Protein AF-A0A962QCI2-F1 (afdb_monomer_lite)

Radius of gyration: 25.53 Å; chains: 1; bounding box: 60×17×74 Å

Secondary structure (DSSP, 8-state):
------------S-------HHHHHHHHHHHHHHHHHHHHHHHHHHHTT-S-HHHHHHHHHHHHHHHHH---TT--

Sequence (76 aa):
SFPRRRESRNVQGAAKCRKPIRVMYQNIERNNFNVRTWIKRLVRIMSCFSKSELMHNTVIGLLINQIEFKRDIHAI

pLDDT: mean 72.91, std 16.8, range [35.81, 92.38]

Foldseek 3Di:
DDDDDPDDPPPPVDPPPPDPPVVVVVVVVVVVVVVVVVLVVQLVVLVVPDPDPVVSVVVSVQVCCCPVVVDNPVPD

Structure (mmCIF, N/CA/C/O backbone):
data_AF-A0A962QCI2-F1
#
_entry.id   AF-A0A962QCI2-F1
#
loop_
_atom_site.group_PDB
_atom_site.id
_atom_site.type_symbol
_atom_site.label_atom_id
_atom_site.label_alt_id
_atom_site.label_comp_id
_atom_site.label_asym_id
_atom_site.label_entity_id
_atom_site.label_seq_id
_atom_site.pdbx_PDB_ins_code
_atom_site.Cartn_x
_atom_site.Cartn_y
_atom_site.Cartn_z
_atom_site.occupancy
_atom_site.B_iso_or_equiv
_atom_site.auth_seq_id
_atom_site.auth_comp_id
_atom_site.auth_asym_id
_atom_site.auth_atom_id
_atom_site.pdbx_PDB_model_num
ATOM 1 N N . SER A 1 1 ? -45.155 -6.327 54.476 1.00 46.28 1 SER A N 1
ATOM 2 C CA . SER A 1 1 ? -45.750 -6.673 53.170 1.00 46.28 1 SER A CA 1
ATOM 3 C C . SER A 1 1 ? -45.997 -5.408 52.374 1.00 46.28 1 SER A C 1
ATOM 5 O O . SER A 1 1 ? -46.738 -4.584 52.873 1.00 46.28 1 SER A O 1
ATOM 7 N N . PHE A 1 2 ? -45.318 -5.231 51.233 1.00 35.81 2 PHE A N 1
ATOM 8 C CA . PHE A 1 2 ? -45.712 -4.476 50.021 1.00 35.81 2 PHE A CA 1
ATOM 9 C C . PHE A 1 2 ? -44.472 -4.423 49.096 1.00 35.81 2 PHE A C 1
ATOM 11 O O . PHE A 1 2 ? -43.481 -3.786 49.456 1.00 35.81 2 PHE A O 1
ATOM 18 N N . PRO A 1 3 ? -44.456 -5.127 47.949 1.00 45.75 3 PRO A N 1
ATOM 19 C CA . PRO A 1 3 ? -43.279 -5.205 47.088 1.00 45.75 3 PRO A CA 1
ATOM 20 C C . PRO A 1 3 ? -43.264 -4.029 46.099 1.00 45.75 3 PRO A C 1
ATOM 22 O O . PRO A 1 3 ? -44.208 -3.852 45.330 1.00 45.75 3 PRO A 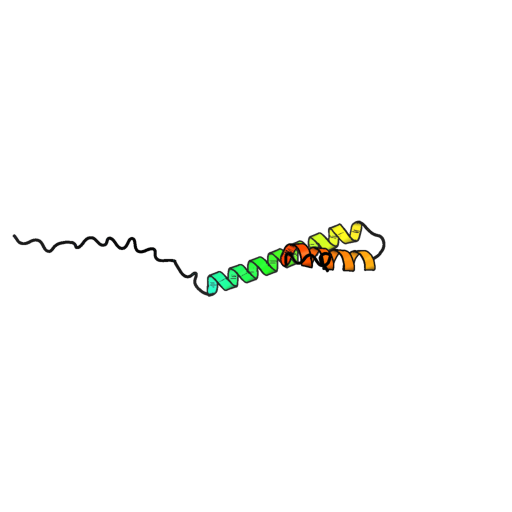O 1
ATOM 25 N N . ARG A 1 4 ? -42.182 -3.235 46.055 1.00 46.31 4 ARG A N 1
ATOM 26 C CA . ARG A 1 4 ? -41.940 -2.352 44.901 1.00 46.31 4 ARG A CA 1
ATOM 27 C C . ARG A 1 4 ? -41.373 -3.189 43.760 1.00 46.31 4 ARG A C 1
ATOM 29 O O . ARG A 1 4 ? -40.274 -3.733 43.860 1.00 46.31 4 ARG A O 1
ATOM 36 N N . ARG A 1 5 ? -42.174 -3.293 42.699 1.00 38.34 5 ARG A N 1
ATOM 37 C CA . ARG A 1 5 ? -41.850 -3.884 41.398 1.00 38.34 5 ARG A CA 1
ATOM 38 C C . ARG A 1 5 ? -40.437 -3.485 40.959 1.00 38.34 5 ARG A C 1
ATOM 40 O O . ARG A 1 5 ? -40.153 -2.304 40.783 1.00 38.34 5 ARG A O 1
ATOM 47 N N . ARG A 1 6 ? -39.564 -4.473 40.735 1.00 40.53 6 ARG A N 1
ATOM 48 C CA . ARG A 1 6 ? -38.435 -4.301 39.816 1.00 40.53 6 ARG A CA 1
ATOM 49 C C . ARG A 1 6 ? -39.039 -4.250 38.419 1.00 40.53 6 ARG A C 1
ATOM 51 O O . ARG A 1 6 ? -39.374 -5.289 37.862 1.00 40.53 6 ARG A O 1
ATOM 58 N N . GLU A 1 7 ? -39.229 -3.044 37.900 1.00 43.94 7 GLU A N 1
ATOM 59 C CA . GLU A 1 7 ? -39.498 -2.834 36.483 1.00 43.94 7 GLU A CA 1
ATOM 60 C C . GLU A 1 7 ? -38.344 -3.477 35.705 1.00 43.94 7 GLU A C 1
ATOM 62 O O . GLU A 1 7 ? -37.169 -3.128 35.875 1.00 43.94 7 GLU A O 1
ATOM 67 N N . SER A 1 8 ? -38.682 -4.487 34.914 1.00 42.50 8 SER A N 1
ATOM 68 C CA . SER A 1 8 ? -37.786 -5.144 33.979 1.00 42.50 8 SER A CA 1
ATOM 69 C C . SER A 1 8 ? -37.114 -4.095 33.099 1.00 42.50 8 SER A C 1
ATOM 71 O O . SER A 1 8 ? -37.735 -3.523 32.207 1.00 42.50 8 SER A O 1
ATOM 73 N N . ARG A 1 9 ? -35.812 -3.874 33.313 1.00 42.84 9 ARG A N 1
ATOM 74 C CA . ARG A 1 9 ? -34.919 -3.244 32.334 1.00 42.84 9 ARG A CA 1
ATOM 75 C C . ARG A 1 9 ? -34.778 -4.182 31.136 1.00 42.84 9 ARG A C 1
ATOM 77 O O . ARG A 1 9 ? -33.734 -4.789 30.933 1.00 42.84 9 ARG A O 1
ATOM 84 N N . ASN A 1 10 ? -35.831 -4.294 30.332 1.00 46.84 10 ASN A N 1
ATOM 85 C CA . ASN A 1 10 ? -35.709 -4.748 28.957 1.00 46.84 10 ASN A CA 1
ATOM 86 C C . ASN A 1 10 ? -35.299 -3.544 28.099 1.00 46.84 10 ASN A C 1
ATOM 88 O O . ASN A 1 10 ? -36.069 -3.016 27.308 1.00 46.84 10 ASN A O 1
ATOM 92 N N . VAL A 1 11 ? -34.073 -3.071 28.318 1.00 50.25 11 VAL A N 1
ATOM 93 C CA . VAL A 1 11 ? -33.372 -2.174 27.392 1.00 50.25 11 VAL A CA 1
ATOM 94 C C . VAL A 1 11 ? -32.468 -3.028 26.514 1.00 50.25 11 VAL A C 1
ATOM 96 O O . VAL A 1 11 ? -31.257 -2.860 26.474 1.00 50.25 11 VAL A O 1
ATOM 99 N N . GLN A 1 12 ? -33.072 -3.958 25.777 1.00 47.59 12 GLN A N 1
ATOM 100 C CA . GLN A 1 12 ? -32.488 -4.462 24.533 1.00 47.59 12 GLN A CA 1
ATOM 101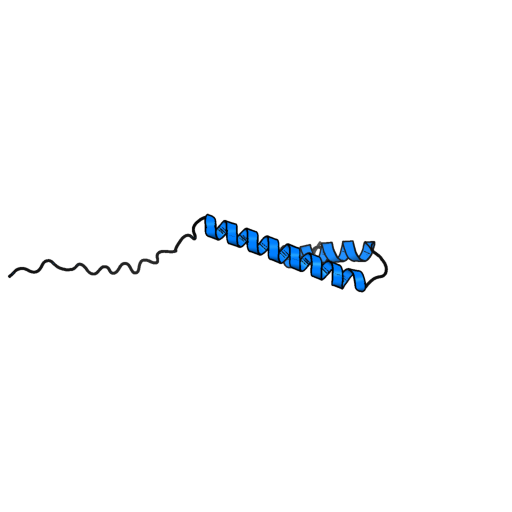 C C . GLN A 1 12 ? -32.865 -3.509 23.388 1.00 47.59 12 GLN A C 1
ATOM 103 O O . GLN A 1 12 ? -33.341 -3.905 22.332 1.00 47.59 12 GLN A O 1
ATOM 108 N N . GLY A 1 13 ? -32.678 -2.209 23.617 1.00 42.94 13 GLY A N 1
ATOM 109 C CA . GLY A 1 13 ? -32.601 -1.214 22.561 1.00 42.94 13 GLY A CA 1
ATOM 110 C C . GLY A 1 13 ? -31.138 -1.130 22.173 1.00 42.94 13 GLY A C 1
ATOM 111 O O . GLY A 1 13 ? -30.328 -0.650 22.960 1.00 42.94 13 GLY A O 1
ATOM 112 N N . ALA A 1 14 ? -30.799 -1.673 21.008 1.00 50.50 14 ALA A N 1
ATOM 113 C CA . ALA A 1 14 ? -29.456 -1.731 20.457 1.00 50.50 14 ALA A CA 1
ATOM 114 C C . ALA A 1 14 ? -28.706 -0.397 20.623 1.00 50.50 14 ALA A C 1
ATOM 116 O O . ALA A 1 14 ? -28.854 0.532 19.827 1.00 50.50 14 ALA A O 1
ATOM 117 N N . ALA A 1 15 ? -27.854 -0.315 21.646 1.00 55.31 15 ALA A N 1
ATOM 118 C CA . ALA A 1 15 ? -26.837 0.710 21.744 1.00 55.31 15 ALA A CA 1
ATOM 119 C C . ALA A 1 15 ? -25.847 0.447 20.609 1.00 55.31 15 ALA A C 1
ATOM 121 O O . ALA A 1 15 ? -24.891 -0.318 20.738 1.00 55.31 15 ALA A O 1
ATOM 122 N N . LYS A 1 16 ? -26.100 1.049 19.447 1.00 60.56 16 LYS A N 1
ATOM 123 C CA . LYS A 1 16 ? -25.106 1.155 18.388 1.00 60.56 16 LYS A CA 1
ATOM 124 C C . LYS A 1 16 ? -23.990 2.026 18.948 1.00 60.56 16 LYS A C 1
ATOM 126 O O . LYS A 1 16 ? -24.061 3.249 18.867 1.00 60.56 16 LYS A O 1
ATOM 131 N N . CYS A 1 17 ? -23.003 1.394 19.584 1.00 58.56 17 CYS A N 1
ATOM 132 C CA . CYS A 1 17 ? -21.821 2.048 20.125 1.00 58.56 17 CYS A CA 1
ATOM 133 C C . CYS A 1 17 ? -21.159 2.840 18.994 1.00 58.56 17 CYS A C 1
ATOM 135 O O . CYS A 1 17 ? -20.438 2.282 18.163 1.00 58.56 17 CYS A O 1
ATOM 137 N N . ARG A 1 18 ? -21.438 4.148 18.925 1.00 66.00 18 ARG A N 1
ATOM 138 C CA . ARG A 1 18 ? -20.680 5.078 18.091 1.00 66.00 18 ARG A CA 1
ATOM 139 C C . ARG A 1 18 ? -19.250 4.988 18.602 1.00 66.00 18 ARG A C 1
ATOM 141 O O . ARG A 1 18 ? -18.975 5.364 19.739 1.00 66.00 18 ARG A O 1
ATOM 148 N N . LYS A 1 19 ? -18.368 4.387 17.801 1.00 76.25 19 LYS A N 1
ATOM 149 C CA . LYS A 1 19 ? -16.962 4.231 18.174 1.00 76.25 19 LYS A CA 1
ATOM 150 C C . LYS A 1 19 ? -16.412 5.623 18.511 1.00 76.25 19 LYS A C 1
ATOM 152 O O . LYS A 1 19 ? -16.656 6.551 17.738 1.00 76.25 19 LYS A O 1
ATOM 157 N N . PRO A 1 20 ? -15.707 5.789 19.639 1.00 79.69 20 PRO A N 1
ATOM 158 C CA . PRO A 1 20 ? -15.158 7.086 20.008 1.00 79.69 20 PRO A CA 1
ATOM 159 C C . PRO A 1 20 ? -14.179 7.565 18.929 1.00 79.69 20 PRO A C 1
ATOM 161 O O . PRO A 1 20 ? -13.461 6.754 18.338 1.00 79.69 20 PRO A O 1
ATOM 164 N N . ILE A 1 21 ? -14.128 8.881 18.696 1.00 80.62 21 ILE A N 1
ATOM 165 C CA . ILE A 1 21 ? -13.313 9.535 17.649 1.00 80.62 21 ILE A CA 1
ATOM 166 C C . ILE A 1 21 ? -11.854 9.048 17.681 1.00 80.62 21 ILE A C 1
ATOM 168 O O . ILE A 1 21 ? -11.266 8.769 16.639 1.00 80.62 21 ILE A O 1
ATOM 172 N N . ARG A 1 22 ? -11.304 8.828 18.883 1.00 84.44 22 ARG A N 1
ATOM 173 C CA . ARG A 1 22 ? -9.957 8.274 19.100 1.00 84.44 22 ARG A CA 1
ATOM 174 C C . ARG A 1 22 ? -9.730 6.933 18.395 1.00 84.44 22 ARG A C 1
ATOM 176 O O . ARG A 1 22 ? -8.681 6.723 17.798 1.00 84.44 22 ARG A O 1
ATOM 183 N N . VAL A 1 23 ? -10.706 6.030 18.457 1.00 83.25 23 VAL A N 1
ATOM 184 C CA . VAL A 1 23 ? -10.610 4.693 17.851 1.00 83.25 23 VAL A CA 1
ATOM 185 C C . VAL A 1 23 ? -10.735 4.778 16.332 1.00 83.25 23 VAL A C 1
ATOM 187 O O . VAL A 1 23 ? -10.073 4.022 15.630 1.00 83.25 23 VAL A O 1
ATOM 190 N N . MET A 1 24 ? -11.536 5.712 15.809 1.00 79.69 24 MET A N 1
ATOM 191 C CA . MET A 1 24 ? -11.608 5.957 14.364 1.00 79.69 24 MET A CA 1
ATOM 192 C C . MET A 1 24 ? -10.281 6.484 13.822 1.00 79.69 24 MET A C 1
ATOM 194 O O . MET A 1 24 ? -9.767 5.942 12.848 1.00 79.69 24 MET A O 1
ATOM 198 N N . TYR A 1 25 ? -9.698 7.475 14.496 1.00 89.94 25 TYR A N 1
ATOM 199 C CA . TYR A 1 25 ? -8.420 8.062 14.108 1.00 89.94 25 TYR A CA 1
ATOM 200 C C . TYR A 1 25 ? -7.287 7.024 14.112 1.00 89.94 25 TYR A C 1
ATOM 202 O O . TYR A 1 25 ? -6.614 6.843 13.103 1.00 89.94 25 TYR A O 1
ATOM 210 N N . GLN A 1 26 ? -7.172 6.226 15.178 1.00 87.69 26 GLN A N 1
ATOM 211 C CA . GLN A 1 26 ? -6.192 5.133 15.254 1.00 87.69 26 GLN A CA 1
ATOM 212 C C . GLN A 1 26 ? -6.370 4.088 14.147 1.00 87.69 26 GLN A C 1
ATOM 214 O O . GLN A 1 26 ? -5.398 3.506 13.669 1.00 87.69 26 GLN A O 1
ATOM 219 N N . ASN A 1 27 ? -7.611 3.824 13.736 1.00 89.06 27 ASN A N 1
ATOM 220 C CA . ASN A 1 27 ? -7.880 2.882 12.658 1.00 89.06 27 ASN A CA 1
ATOM 221 C C . ASN A 1 27 ? -7.445 3.441 11.294 1.00 89.06 27 ASN A C 1
ATOM 223 O O . ASN A 1 27 ? -6.925 2.692 10.471 1.00 89.06 27 ASN A O 1
ATOM 227 N N . ILE A 1 28 ? -7.604 4.751 11.082 1.00 87.38 28 ILE A N 1
ATOM 228 C CA . ILE A 1 28 ? -7.125 5.456 9.885 1.00 87.38 28 ILE A CA 1
ATOM 229 C C . ILE A 1 28 ? -5.592 5.460 9.850 1.00 87.38 28 ILE A C 1
ATOM 231 O O . ILE A 1 28 ? -5.004 5.124 8.827 1.00 87.38 28 ILE A O 1
ATOM 235 N N . GLU A 1 29 ? -4.933 5.751 10.974 1.00 91.25 29 GLU A N 1
ATOM 236 C CA . GLU A 1 29 ? -3.467 5.715 11.070 1.00 91.25 29 GLU A CA 1
ATOM 237 C C . GLU A 1 29 ? -2.900 4.326 10.759 1.00 91.25 29 GLU A C 1
ATOM 239 O O . GLU A 1 29 ? -1.943 4.200 9.992 1.00 91.25 29 GLU A O 1
ATOM 244 N N . ARG A 1 30 ? -3.522 3.269 11.301 1.00 91.38 30 ARG A N 1
ATOM 245 C CA . ARG A 1 30 ? -3.149 1.878 10.998 1.00 91.38 30 ARG A CA 1
ATOM 246 C C . ARG A 1 30 ? -3.346 1.547 9.524 1.00 91.38 30 ARG A C 1
ATOM 248 O O . ARG A 1 30 ? -2.472 0.918 8.932 1.00 91.38 30 ARG A O 1
ATOM 255 N N . ASN A 1 31 ? -4.452 1.990 8.926 1.00 88.44 31 ASN A N 1
ATOM 256 C CA . ASN A 1 31 ? -4.695 1.790 7.502 1.00 88.44 31 ASN A CA 1
ATOM 257 C C . ASN A 1 31 ? -3.613 2.475 6.655 1.00 88.44 31 ASN A C 1
ATOM 259 O O . ASN A 1 31 ? -2.995 1.838 5.809 1.00 88.44 31 ASN A O 1
ATOM 263 N N . ASN A 1 32 ? -3.287 3.731 6.961 1.00 88.69 32 ASN A N 1
ATOM 264 C CA . ASN A 1 32 ? -2.260 4.493 6.246 1.00 88.69 32 ASN A CA 1
ATOM 265 C C . ASN A 1 32 ? -0.864 3.865 6.382 1.00 88.69 32 ASN A C 1
ATOM 267 O O . ASN A 1 32 ? -0.093 3.823 5.419 1.00 88.69 32 ASN A O 1
ATOM 271 N N . PHE A 1 33 ? -0.529 3.346 7.565 1.00 92.25 33 PHE A N 1
ATOM 272 C CA . PHE A 1 33 ? 0.722 2.622 7.778 1.00 92.25 33 PHE A CA 1
ATOM 273 C C . PHE A 1 33 ? 0.786 1.323 6.956 1.00 92.25 33 PHE A C 1
ATOM 275 O O . PHE A 1 33 ? 1.809 1.032 6.323 1.00 92.25 33 PHE A O 1
ATOM 282 N N . ASN A 1 34 ? -0.312 0.566 6.913 1.00 89.81 34 ASN A N 1
ATOM 283 C CA . ASN A 1 34 ? -0.413 -0.665 6.130 1.00 89.81 34 ASN A CA 1
ATOM 284 C C . ASN A 1 34 ? -0.294 -0.393 4.624 1.00 89.81 34 ASN A C 1
ATOM 286 O O . ASN A 1 34 ? 0.500 -1.045 3.951 1.00 89.81 34 ASN A O 1
ATOM 290 N N . VAL A 1 35 ? -0.982 0.628 4.109 1.00 89.06 35 VAL A N 1
ATOM 291 C CA . VAL A 1 35 ? -0.881 1.037 2.699 1.00 89.06 35 VAL A CA 1
ATOM 292 C C . VAL A 1 35 ? 0.554 1.440 2.357 1.00 89.06 35 VAL A C 1
ATOM 294 O O . VAL A 1 35 ? 1.122 0.964 1.376 1.00 89.06 35 VAL A O 1
ATOM 297 N N . ARG A 1 36 ? 1.211 2.243 3.205 1.00 89.06 36 ARG A N 1
ATOM 298 C CA . ARG A 1 36 ? 2.602 2.668 2.972 1.00 89.06 36 ARG A CA 1
ATOM 299 C C . ARG A 1 36 ? 3.583 1.493 2.950 1.00 89.06 36 ARG A C 1
ATOM 301 O O . ARG A 1 36 ? 4.516 1.489 2.147 1.00 89.06 36 ARG A O 1
ATOM 308 N N . THR A 1 37 ? 3.424 0.520 3.844 1.00 92.38 37 THR A N 1
ATOM 309 C CA . THR A 1 37 ? 4.294 -0.669 3.874 1.00 92.38 37 THR A CA 1
ATOM 310 C C . THR A 1 37 ? 4.031 -1.591 2.688 1.00 92.38 37 THR A C 1
ATOM 312 O O . THR A 1 37 ? 4.983 -2.114 2.104 1.00 92.38 37 THR A O 1
ATOM 315 N N . TRP A 1 38 ? 2.772 -1.730 2.282 1.00 91.06 38 TRP A N 1
ATOM 316 C CA . TRP A 1 38 ? 2.382 -2.479 1.098 1.00 91.06 38 TRP A CA 1
ATOM 317 C C . TRP A 1 38 ? 2.926 -1.848 -0.195 1.00 91.06 38 TRP A C 1
ATOM 319 O O . TRP A 1 38 ? 3.611 -2.543 -0.942 1.00 91.06 38 TRP A O 1
ATOM 329 N N . ILE A 1 39 ? 2.770 -0.532 -0.405 1.00 89.00 39 ILE A N 1
ATOM 33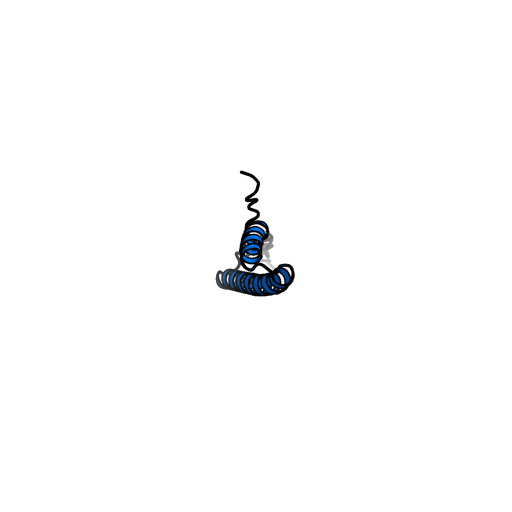0 C CA . ILE A 1 39 ? 3.316 0.184 -1.577 1.00 89.00 39 ILE A CA 1
ATOM 331 C C . ILE A 1 39 ? 4.832 -0.007 -1.679 1.00 89.00 39 ILE A C 1
ATOM 333 O O . ILE A 1 39 ? 5.349 -0.307 -2.750 1.00 89.00 39 ILE A O 1
ATOM 337 N N . LYS A 1 40 ? 5.569 0.106 -0.567 1.00 87.81 40 LYS A N 1
ATOM 338 C CA . LYS A 1 40 ? 7.026 -0.115 -0.568 1.00 87.81 40 LYS A CA 1
ATOM 339 C C . LYS A 1 40 ? 7.407 -1.527 -1.020 1.00 87.81 40 LYS A C 1
ATOM 341 O O . LYS A 1 40 ? 8.384 -1.690 -1.750 1.00 87.81 40 LYS A O 1
ATOM 346 N N . ARG A 1 41 ? 6.659 -2.547 -0.582 1.00 89.19 41 ARG A N 1
ATOM 347 C CA . ARG A 1 41 ? 6.870 -3.939 -1.014 1.00 89.19 41 ARG A CA 1
ATOM 348 C C . ARG A 1 41 ? 6.530 -4.107 -2.489 1.00 89.19 41 ARG A C 1
ATOM 350 O O . ARG A 1 41 ? 7.319 -4.701 -3.214 1.00 89.19 41 ARG A O 1
ATOM 357 N N . LEU A 1 42 ? 5.410 -3.536 -2.923 1.00 86.38 42 LEU A N 1
ATOM 358 C CA . LEU A 1 42 ? 4.973 -3.551 -4.311 1.00 86.38 42 LEU A CA 1
ATOM 359 C C . LEU A 1 42 ? 6.027 -2.932 -5.231 1.00 86.38 42 LEU A C 1
ATOM 361 O O . LEU A 1 42 ? 6.423 -3.568 -6.195 1.00 86.38 42 LEU A O 1
ATOM 365 N N . VAL A 1 43 ? 6.532 -1.742 -4.901 1.00 86.62 43 VAL A N 1
ATOM 366 C CA . VAL A 1 43 ? 7.584 -1.060 -5.670 1.00 86.62 43 VAL A CA 1
ATOM 367 C C . VAL A 1 43 ? 8.832 -1.933 -5.762 1.00 86.62 43 VAL A C 1
ATOM 369 O O . VAL A 1 43 ? 9.410 -2.047 -6.834 1.00 86.62 43 VAL A O 1
ATOM 372 N N . ARG A 1 44 ? 9.236 -2.596 -4.669 1.00 85.06 44 ARG A N 1
ATOM 373 C CA . ARG A 1 44 ? 10.423 -3.466 -4.659 1.00 85.06 44 ARG A CA 1
ATOM 374 C C . ARG A 1 44 ? 10.243 -4.728 -5.504 1.00 85.06 44 ARG A C 1
ATOM 376 O O . ARG A 1 44 ? 11.206 -5.180 -6.105 1.00 85.06 44 ARG A O 1
ATOM 383 N N . ILE A 1 45 ? 9.032 -5.275 -5.555 1.00 84.62 45 ILE A N 1
ATOM 384 C CA . ILE A 1 45 ? 8.693 -6.430 -6.392 1.00 84.62 45 ILE A CA 1
ATOM 385 C C . ILE A 1 45 ? 8.590 -5.998 -7.859 1.00 84.62 45 ILE A C 1
ATOM 387 O O . ILE A 1 45 ? 9.268 -6.568 -8.707 1.00 84.62 45 ILE A O 1
ATOM 391 N N . MET A 1 46 ? 7.804 -4.956 -8.146 1.00 80.00 46 MET A N 1
ATOM 392 C CA . MET A 1 46 ? 7.591 -4.428 -9.491 1.00 80.00 46 MET A CA 1
ATOM 393 C C . MET A 1 46 ? 8.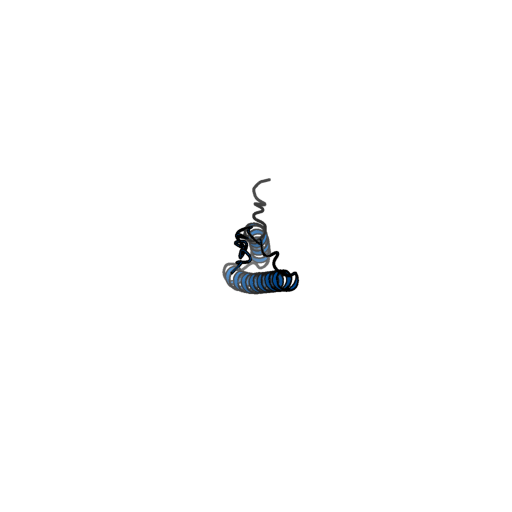897 -3.965 -10.109 1.00 80.00 46 MET A C 1
ATOM 395 O O . MET A 1 46 ? 9.220 -4.458 -11.176 1.00 80.00 46 MET A O 1
ATOM 399 N N . SER A 1 47 ? 9.694 -3.148 -9.410 1.00 79.81 47 SER A N 1
ATOM 400 C CA . SER A 1 47 ? 10.979 -2.627 -9.895 1.00 79.81 47 SER A CA 1
ATOM 401 C C . SER A 1 47 ? 11.933 -3.718 -10.396 1.00 79.81 47 SER A C 1
ATOM 403 O O . SER A 1 47 ? 12.682 -3.481 -11.341 1.00 79.81 47 SER A O 1
ATOM 405 N N . CYS A 1 48 ? 11.878 -4.929 -9.833 1.00 74.75 48 CYS A N 1
ATOM 406 C CA . CYS A 1 48 ? 12.707 -6.051 -10.271 1.00 74.75 48 CYS A CA 1
ATOM 407 C C . CYS A 1 48 ? 12.241 -6.711 -11.583 1.00 74.75 48 CYS A C 1
ATOM 409 O O . CYS A 1 48 ? 13.023 -7.432 -12.196 1.00 74.75 48 CYS A O 1
ATOM 411 N N . PHE A 1 49 ? 11.007 -6.475 -12.041 1.00 64.12 49 PHE A N 1
ATOM 412 C CA . PHE A 1 49 ? 10.452 -7.110 -13.245 1.00 64.12 49 PHE A CA 1
ATOM 413 C C . PHE A 1 49 ? 10.792 -6.402 -14.565 1.00 64.12 49 PHE A C 1
ATOM 415 O O . PHE A 1 49 ? 10.610 -6.986 -15.629 1.00 64.12 49 PHE A O 1
ATOM 422 N N . SER A 1 50 ? 11.283 -5.161 -14.546 1.00 62.62 50 SER A N 1
ATOM 423 C CA . SER A 1 50 ? 11.559 -4.395 -15.772 1.00 62.62 50 SER A CA 1
ATOM 424 C C . SER A 1 50 ? 12.872 -3.617 -15.665 1.00 62.62 50 SER A C 1
ATOM 426 O O . SER A 1 50 ? 13.240 -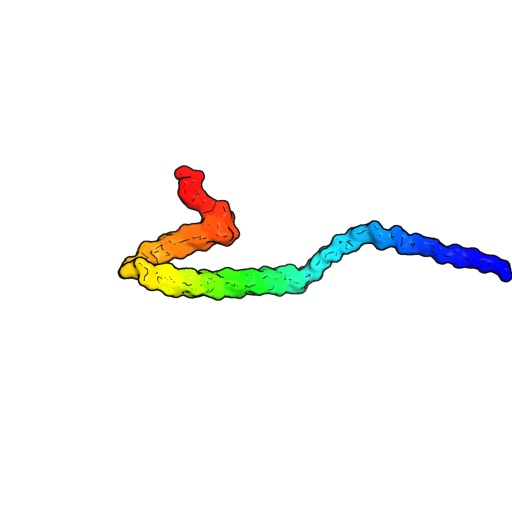3.129 -14.601 1.00 62.62 50 SER A O 1
ATOM 428 N N . LYS A 1 51 ? 13.584 -3.483 -16.788 1.00 71.00 51 LYS A N 1
ATOM 429 C CA . LYS A 1 51 ? 14.795 -2.649 -16.898 1.00 71.00 51 LYS A CA 1
ATOM 430 C C . LYS A 1 51 ? 14.478 -1.152 -17.053 1.00 71.00 51 LYS A C 1
ATOM 432 O O . LYS A 1 51 ? 15.399 -0.347 -17.080 1.00 71.00 51 LYS A O 1
ATOM 437 N N . SER A 1 52 ? 13.201 -0.783 -17.187 1.00 74.50 52 SER A N 1
ATOM 438 C CA . SER A 1 52 ? 12.743 0.589 -17.422 1.00 74.50 52 SER A CA 1
ATOM 439 C C . SER A 1 52 ? 12.017 1.142 -16.197 1.00 74.50 52 SER A C 1
ATOM 441 O O . SER A 1 52 ? 10.945 0.665 -15.821 1.00 74.50 52 SER A O 1
ATOM 443 N N . GLU A 1 53 ? 12.597 2.175 -15.588 1.00 76.88 53 GLU A N 1
ATOM 444 C CA . GLU A 1 53 ? 12.041 2.900 -14.438 1.00 76.88 53 GLU A CA 1
ATOM 445 C C . GLU A 1 53 ? 10.690 3.564 -14.760 1.00 76.88 53 GLU A C 1
ATOM 447 O O . GLU A 1 53 ? 9.791 3.613 -13.921 1.00 76.88 53 GLU A O 1
ATOM 452 N N . LEU A 1 54 ? 10.505 3.992 -16.014 1.00 79.25 54 LEU A N 1
ATOM 453 C CA . LEU A 1 54 ? 9.272 4.625 -16.487 1.00 79.25 54 LEU A CA 1
ATOM 454 C C . LEU A 1 54 ? 8.085 3.656 -16.462 1.00 79.25 54 LEU A C 1
ATOM 456 O O . LEU A 1 54 ? 7.027 3.997 -15.941 1.00 79.25 54 LEU A O 1
ATOM 460 N N . MET A 1 55 ? 8.278 2.425 -16.947 1.00 79.81 55 MET A N 1
ATOM 461 C CA . MET A 1 55 ? 7.238 1.389 -16.924 1.00 79.81 55 MET A CA 1
ATOM 462 C C . MET A 1 55 ? 6.809 1.058 -15.492 1.00 79.81 55 MET A C 1
ATOM 464 O O . MET A 1 55 ? 5.620 0.901 -15.219 1.00 79.81 55 MET A O 1
ATOM 468 N N . HIS A 1 56 ? 7.770 0.992 -14.565 1.00 82.69 56 HIS A N 1
ATOM 469 C CA . HIS A 1 56 ? 7.491 0.718 -13.155 1.00 82.69 56 HIS A CA 1
ATOM 470 C C . HIS A 1 56 ? 6.607 1.778 -12.536 1.00 82.69 56 HIS A C 1
ATOM 472 O O . HIS A 1 56 ? 5.579 1.449 -11.950 1.00 82.69 56 HIS A O 1
ATOM 478 N N . ASN A 1 57 ? 6.975 3.045 -12.701 1.00 81.88 57 ASN A N 1
ATOM 479 C CA . ASN A 1 57 ? 6.235 4.153 -12.112 1.00 81.88 57 ASN A CA 1
ATOM 480 C C . ASN A 1 57 ? 4.804 4.235 -12.668 1.00 81.88 57 ASN A C 1
ATOM 482 O O . ASN A 1 57 ? 3.864 4.449 -11.899 1.00 81.88 57 ASN A O 1
ATOM 486 N N . THR A 1 58 ? 4.616 3.976 -13.969 1.00 86.44 58 THR A N 1
ATOM 487 C CA . THR A 1 58 ? 3.285 3.925 -14.590 1.00 86.44 58 THR A CA 1
ATOM 488 C C . THR A 1 58 ? 2.444 2.767 -14.049 1.00 86.44 58 THR A C 1
ATOM 490 O O . THR A 1 58 ? 1.308 2.989 -13.634 1.00 86.44 58 THR A O 1
ATOM 493 N N . VAL A 1 59 ? 2.984 1.544 -13.984 1.00 83.94 59 VAL A N 1
ATOM 494 C CA . VAL A 1 59 ? 2.226 0.379 -13.490 1.00 83.94 59 VAL A CA 1
ATOM 495 C C . VAL A 1 59 ? 1.930 0.487 -11.992 1.00 83.94 59 VAL A C 1
ATOM 497 O O . VAL A 1 59 ? 0.832 0.137 -11.569 1.00 83.94 59 VAL A O 1
ATOM 500 N N . ILE A 1 60 ? 2.852 1.025 -11.187 1.00 86.88 60 ILE A N 1
ATOM 501 C CA . ILE A 1 60 ? 2.620 1.277 -9.756 1.00 86.88 60 ILE A CA 1
ATOM 502 C C . ILE A 1 60 ? 1.464 2.269 -9.573 1.00 86.88 60 ILE A C 1
ATOM 504 O O . ILE A 1 60 ? 0.565 2.011 -8.774 1.00 86.88 60 ILE A O 1
ATOM 508 N N . GLY A 1 61 ? 1.451 3.369 -10.334 1.00 84.44 61 GLY A N 1
ATOM 509 C CA . GLY A 1 61 ? 0.358 4.343 -10.300 1.00 84.44 61 GLY A CA 1
ATOM 510 C C . GLY A 1 61 ? -0.989 3.734 -10.702 1.00 84.44 61 GLY A C 1
ATOM 511 O O . GLY A 1 61 ? -1.986 3.931 -10.007 1.00 84.44 61 GLY A O 1
ATOM 512 N N . LEU A 1 62 ? -1.014 2.939 -11.777 1.00 85.06 62 LEU A N 1
ATOM 513 C CA . LEU A 1 62 ? -2.221 2.240 -12.235 1.00 85.06 62 LEU A CA 1
ATOM 514 C C . LEU A 1 62 ? -2.736 1.236 -11.195 1.00 85.06 62 LEU A C 1
ATOM 516 O O . LEU A 1 62 ? -3.929 1.217 -10.894 1.00 85.06 62 LEU A O 1
ATOM 520 N N . LEU A 1 63 ? -1.843 0.447 -10.595 1.00 83.38 63 LEU A N 1
ATOM 521 C CA . LEU A 1 63 ? -2.220 -0.584 -9.633 1.00 83.38 63 LEU A CA 1
ATOM 522 C C . LEU A 1 63 ? -2.740 0.008 -8.315 1.00 83.38 63 LEU A C 1
ATOM 524 O O . LEU A 1 63 ? -3.708 -0.500 -7.754 1.00 83.38 63 LEU A O 1
ATOM 528 N N . ILE A 1 64 ? -2.139 1.100 -7.829 1.00 84.38 64 ILE A N 1
ATOM 529 C CA . ILE A 1 64 ? -2.630 1.808 -6.635 1.00 84.38 64 ILE A CA 1
ATOM 530 C C . ILE A 1 64 ? -4.046 2.346 -6.882 1.00 84.38 64 ILE A C 1
ATOM 532 O O . ILE A 1 64 ? -4.924 2.192 -6.032 1.00 84.38 64 ILE A O 1
ATOM 536 N N . ASN A 1 65 ? -4.288 2.924 -8.061 1.00 84.44 65 ASN A N 1
ATOM 537 C CA . ASN A 1 65 ? -5.599 3.456 -8.430 1.00 84.44 65 ASN A CA 1
ATOM 538 C C . ASN A 1 65 ? -6.681 2.363 -8.521 1.00 84.44 65 ASN A C 1
ATOM 540 O O . ASN A 1 65 ? -7.821 2.585 -8.107 1.00 84.44 65 ASN A O 1
ATOM 544 N N . GLN A 1 66 ? -6.325 1.162 -8.976 1.00 80.69 66 GLN A N 1
ATOM 545 C CA . GLN A 1 66 ? -7.245 0.023 -9.003 1.00 80.69 66 GLN A CA 1
ATOM 546 C C . GLN A 1 66 ? -7.503 -0.569 -7.610 1.00 80.69 66 GLN A C 1
ATOM 548 O O . GLN A 1 66 ? -8.654 -0.816 -7.254 1.00 80.69 66 GLN A O 1
ATOM 553 N N . ILE A 1 67 ? -6.462 -0.787 -6.803 1.00 80.25 67 ILE A N 1
ATOM 554 C CA . ILE A 1 67 ? -6.587 -1.527 -5.536 1.00 80.25 67 ILE A CA 1
ATOM 555 C C . ILE A 1 67 ? -7.218 -0.676 -4.430 1.00 80.25 67 ILE A C 1
ATOM 557 O O . ILE A 1 67 ? -8.139 -1.139 -3.757 1.00 80.25 67 ILE A O 1
ATOM 561 N N . GLU A 1 68 ? -6.763 0.565 -4.251 1.00 77.94 68 GLU A N 1
ATOM 562 C CA . GLU A 1 68 ? -7.253 1.427 -3.166 1.00 77.94 68 GLU A CA 1
ATOM 563 C C . GLU A 1 68 ? -8.533 2.175 -3.554 1.00 77.94 68 GLU A C 1
ATOM 565 O O . GLU A 1 68 ? -9.433 2.342 -2.731 1.00 77.94 68 GLU A O 1
ATOM 570 N N . PHE A 1 69 ? -8.651 2.602 -4.816 1.00 77.06 69 PHE A N 1
ATOM 571 C CA . PHE A 1 69 ? -9.763 3.452 -5.248 1.00 77.06 69 PHE A CA 1
ATOM 572 C C . PHE A 1 69 ? -10.819 2.720 -6.080 1.00 77.06 69 PHE A C 1
ATOM 574 O O . PHE A 1 69 ? -11.857 3.321 -6.361 1.00 77.06 69 PHE A O 1
ATOM 581 N N . LYS A 1 70 ? -10.591 1.447 -6.461 1.00 73.19 70 LYS A N 1
ATOM 582 C CA . LYS A 1 70 ? -11.467 0.673 -7.368 1.00 73.19 70 LYS A CA 1
ATOM 583 C C . LYS A 1 70 ? -11.849 1.463 -8.624 1.00 73.19 70 LYS A C 1
ATOM 585 O O . LYS A 1 70 ? -12.959 1.349 -9.137 1.00 73.19 70 LYS A O 1
ATOM 590 N N . ARG A 1 71 ? -10.941 2.334 -9.071 1.00 66.38 71 ARG A N 1
ATOM 591 C CA . ARG A 1 71 ? -11.110 3.180 -10.248 1.00 66.38 71 ARG A CA 1
ATOM 592 C C . ARG A 1 71 ? -10.404 2.474 -11.393 1.00 66.38 71 ARG A C 1
ATOM 594 O O . ARG A 1 71 ? -9.177 2.492 -11.465 1.00 66.38 71 ARG A O 1
ATOM 601 N N . ASP A 1 72 ? -11.176 1.860 -12.280 1.00 59.16 72 ASP A N 1
ATOM 602 C CA . ASP A 1 72 ? -10.641 1.363 -13.541 1.00 59.16 72 ASP A CA 1
ATOM 603 C C . ASP A 1 72 ? -10.394 2.541 -14.481 1.00 59.16 72 ASP A C 1
ATOM 605 O O . ASP A 1 72 ? -11.311 3.119 -15.056 1.00 59.16 72 ASP A O 1
ATOM 609 N N . ILE A 1 73 ? -9.121 2.911 -14.629 1.00 63.22 73 ILE A N 1
ATOM 610 C CA . ILE A 1 73 ? -8.679 3.972 -15.550 1.00 63.22 73 ILE A CA 1
ATOM 611 C C . ILE A 1 73 ? -8.782 3.506 -17.019 1.00 63.22 73 ILE A C 1
ATOM 613 O O . ILE A 1 73 ? -8.757 4.323 -17.930 1.00 63.22 73 ILE A O 1
ATOM 617 N N . HIS A 1 74 ? -8.969 2.202 -17.253 1.00 61.03 74 HIS A N 1
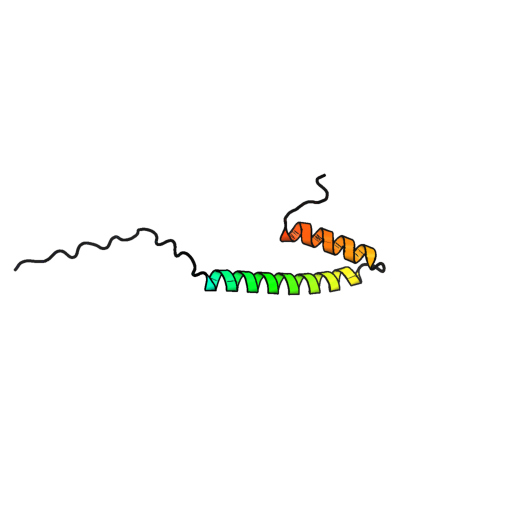ATOM 618 C CA . HIS A 1 74 ? -9.234 1.609 -18.570 1.00 61.03 74 HIS A CA 1
ATOM 619 C C . HIS A 1 74 ? -10.718 1.631 -18.990 1.00 61.03 74 HIS A C 1
ATOM 621 O O . HIS A 1 74 ? -11.035 1.143 -20.070 1.00 61.03 74 HIS A O 1
ATOM 627 N N . ALA A 1 75 ? -11.622 2.167 -18.162 1.00 56.50 75 ALA A N 1
ATOM 628 C CA . ALA A 1 75 ? -13.061 2.238 -18.442 1.00 56.50 75 ALA A CA 1
ATOM 629 C C . ALA A 1 75 ? -13.512 3.613 -18.987 1.00 56.50 75 ALA A C 1
ATOM 631 O O . ALA A 1 75 ? -14.620 4.058 -18.679 1.00 56.50 75 ALA A O 1
ATOM 632 N N . ILE A 1 76 ? -12.645 4.298 -19.744 1.00 48.19 76 ILE A N 1
ATOM 633 C CA . ILE A 1 76 ? -12.946 5.555 -20.455 1.00 48.19 76 ILE A CA 1
ATOM 634 C C . ILE A 1 76 ? -13.074 5.260 -21.945 1.00 48.19 76 ILE A C 1
ATOM 636 O O . ILE A 1 76 ? -12.158 4.592 -22.474 1.00 48.19 76 ILE A O 1
#